Protein AF-A0A1G3P2W3-F1 (afdb_monomer_lite)

Sequence (75 aa):
MIYKGEFNKSIKQNFETFSPTDFIAALTAHIPERYQKYCNFYGYYSNKSRGLRAKAGVPVIEENLSIMPDPPREE

Radius of gyration: 19.09 Å; chains: 1; bounding box: 38×30×48 Å

Secondary structure (DSSP, 8-state):
-EEEEEEETTTTEEEEE--HHHHHHHHHHTSPPTTHHHIIIIIITSHHHHHHHHHTTPPP-GGGTTT-PPPPP--

Structure (mmCIF, N/CA/C/O backbone):
data_AF-A0A1G3P2W3-F1
#
_entry.id   AF-A0A1G3P2W3-F1
#
loop_
_atom_site.group_PDB
_atom_site.id
_atom_site.type_symbol
_atom_site.label_atom_id
_atom_site.label_alt_id
_atom_site.label_comp_id
_atom_site.label_asym_id
_atom_site.label_entity_id
_atom_site.label_seq_id
_atom_site.pdbx_PDB_ins_code
_atom_site.Cartn_x
_atom_site.Cartn_y
_atom_site.Cartn_z
_atom_site.occupancy
_atom_site.B_iso_or_equiv
_atom_site.auth_seq_id
_atom_site.auth_comp_id
_atom_site.auth_asym_id
_atom_site.auth_atom_id
_atom_site.pdbx_PDB_model_num
ATOM 1 N N . MET A 1 1 ? -11.658 -3.577 22.328 1.00 71.88 1 MET A N 1
ATOM 2 C CA . MET A 1 1 ? -11.263 -2.159 22.508 1.00 71.88 1 MET A CA 1
ATOM 3 C C . MET A 1 1 ? -12.227 -1.278 21.728 1.00 71.88 1 MET A C 1
ATOM 5 O O . MET A 1 1 ? -12.730 -1.735 20.709 1.00 71.88 1 MET A O 1
ATOM 9 N N . ILE A 1 2 ? -12.506 -0.062 22.207 1.00 81.62 2 ILE A N 1
ATOM 10 C CA .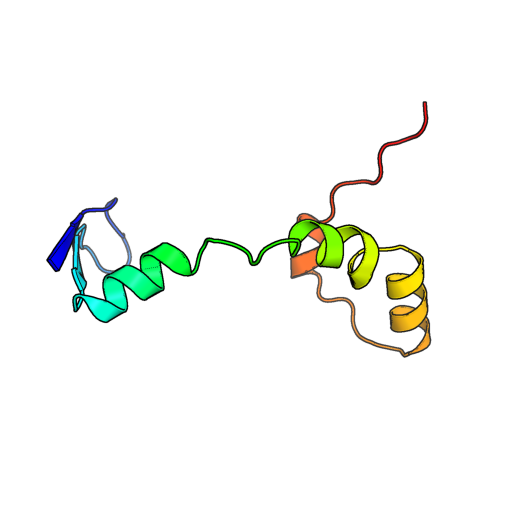 ILE A 1 2 ? -13.417 0.887 21.543 1.00 81.62 2 ILE A CA 1
ATOM 11 C C . ILE A 1 2 ? -12.572 1.880 20.738 1.00 81.62 2 ILE A C 1
ATOM 13 O O . ILE A 1 2 ? -11.792 2.627 21.326 1.00 81.62 2 ILE A O 1
ATOM 17 N N . TYR A 1 3 ? -12.724 1.888 19.414 1.00 79.88 3 TYR A N 1
ATOM 18 C CA . TYR A 1 3 ? -12.114 2.876 18.519 1.00 79.88 3 TYR A CA 1
ATOM 19 C C . TYR A 1 3 ? -13.154 3.942 18.159 1.00 79.88 3 TYR A C 1
ATOM 21 O O . TYR A 1 3 ? -14.291 3.592 17.855 1.00 79.88 3 TYR A O 1
ATOM 29 N N . LYS A 1 4 ? -12.789 5.230 18.206 1.00 79.88 4 LYS A N 1
ATOM 30 C CA . LYS A 1 4 ? -13.650 6.346 17.778 1.00 79.88 4 LYS A CA 1
ATOM 31 C C . LYS A 1 4 ? -13.080 6.983 16.513 1.00 79.88 4 LYS A C 1
ATOM 33 O O . LYS A 1 4 ? -11.920 7.383 16.510 1.00 79.88 4 LYS A O 1
ATOM 38 N N . GLY A 1 5 ? -13.909 7.102 15.484 1.00 79.19 5 GLY A N 1
ATOM 39 C CA . GLY A 1 5 ? -13.603 7.751 14.213 1.00 79.19 5 GLY A CA 1
ATOM 40 C C . GLY A 1 5 ? -14.659 8.790 13.838 1.00 79.19 5 GLY A C 1
ATOM 41 O O . GLY A 1 5 ? -15.515 9.162 14.646 1.00 79.19 5 GLY A O 1
ATOM 42 N N . GLU A 1 6 ? -14.593 9.276 12.601 1.00 80.81 6 GLU A N 1
ATOM 43 C CA . GLU A 1 6 ? -15.606 10.185 12.062 1.00 80.81 6 GLU A CA 1
ATOM 44 C C . GLU A 1 6 ? -16.963 9.488 11.880 1.00 80.81 6 GLU A C 1
ATOM 46 O O . GLU A 1 6 ? -17.050 8.262 11.785 1.00 80.81 6 GLU A O 1
ATOM 51 N N . PHE A 1 7 ? -18.041 10.279 11.839 1.00 81.62 7 PHE A N 1
ATOM 52 C CA . PHE A 1 7 ? -19.391 9.746 11.673 1.00 81.62 7 PHE A CA 1
ATOM 53 C C . PHE A 1 7 ? -19.546 9.082 10.308 1.00 81.62 7 PHE A C 1
ATOM 55 O O . PHE A 1 7 ? -19.601 9.746 9.269 1.00 81.62 7 PHE A O 1
ATOM 62 N N . ASN A 1 8 ? -19.675 7.757 10.315 1.00 77.69 8 ASN A N 1
ATOM 63 C CA . ASN A 1 8 ? -19.968 7.009 9.110 1.00 77.69 8 ASN A CA 1
ATOM 64 C C . ASN A 1 8 ? -21.467 7.127 8.801 1.00 77.69 8 ASN A C 1
ATOM 66 O O . ASN A 1 8 ? -22.305 6.574 9.515 1.00 77.69 8 ASN A O 1
ATOM 70 N N . LYS A 1 9 ? -21.816 7.824 7.712 1.00 80.06 9 LYS A N 1
ATOM 71 C CA . LYS A 1 9 ? -23.217 8.049 7.306 1.00 80.06 9 LYS A CA 1
ATOM 72 C C . LYS A 1 9 ? -23.985 6.760 6.994 1.00 80.06 9 LYS A C 1
ATOM 74 O O . LYS A 1 9 ? -25.197 6.733 7.199 1.00 80.06 9 LYS A O 1
ATOM 79 N N . SER A 1 10 ? -23.302 5.708 6.544 1.00 77.81 10 SER A N 1
ATOM 80 C CA . SER A 1 10 ? -23.921 4.430 6.173 1.00 77.81 10 SER A CA 1
ATOM 81 C C . SER A 1 10 ? -24.265 3.583 7.397 1.00 77.81 10 SER A C 1
ATOM 83 O O . SER A 1 10 ? -25.350 3.016 7.476 1.00 77.81 10 SER A O 1
ATOM 85 N N . ILE A 1 11 ? -23.359 3.537 8.376 1.00 80.19 11 ILE A N 1
ATOM 86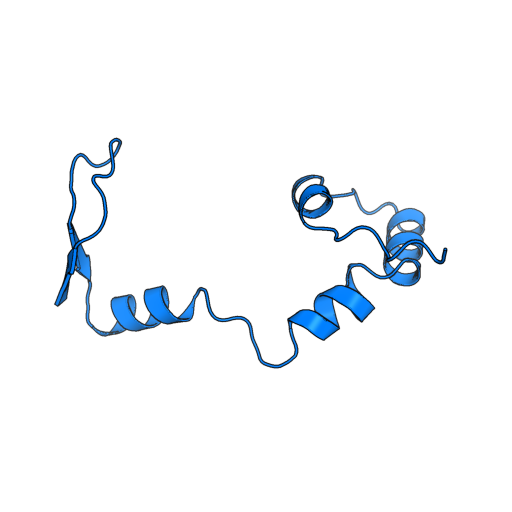 C CA . ILE A 1 11 ? -23.507 2.723 9.596 1.00 80.19 11 ILE A CA 1
ATOM 87 C C . ILE A 1 11 ? -24.185 3.534 10.724 1.00 80.19 11 ILE A C 1
ATOM 89 O O . ILE A 1 11 ? -24.678 2.969 11.697 1.00 80.19 11 ILE A O 1
ATOM 93 N N . LYS A 1 12 ? -24.275 4.866 10.565 1.00 82.25 12 LYS A N 1
ATOM 94 C CA . LYS A 1 12 ? -24.795 5.850 11.536 1.00 82.25 12 LYS A CA 1
ATOM 95 C C . LYS A 1 12 ? -24.115 5.771 12.907 1.00 82.25 12 LYS A C 1
ATOM 97 O O . LYS A 1 12 ? -24.744 6.023 13.933 1.00 82.25 12 LYS A O 1
ATOM 102 N N . GLN A 1 13 ? -22.840 5.396 12.925 1.00 77.38 13 GLN A N 1
ATOM 103 C CA . GLN A 1 13 ? -22.050 5.221 14.141 1.00 77.38 13 GLN A CA 1
ATOM 104 C C . GLN A 1 13 ? -20.657 5.837 13.963 1.00 77.38 13 GLN A C 1
ATOM 106 O O . GLN A 1 13 ? -20.131 5.896 12.850 1.00 77.38 13 GLN A O 1
ATOM 111 N N . ASN A 1 14 ? -20.076 6.289 15.081 1.00 76.06 14 ASN A N 1
ATOM 112 C CA . ASN A 1 14 ? -18.758 6.955 15.143 1.00 76.06 14 ASN A CA 1
ATOM 113 C C . ASN A 1 14 ? -17.710 6.081 15.817 1.00 76.06 14 ASN A C 1
ATOM 115 O O . ASN A 1 14 ? -16.600 6.530 16.090 1.00 76.06 14 ASN A O 1
ATOM 119 N N . PHE A 1 15 ? -18.091 4.882 16.229 1.00 81.69 15 PHE A N 1
ATOM 120 C CA . PHE A 1 15 ? -17.217 4.018 16.984 1.00 81.69 15 PHE A CA 1
ATOM 121 C C . PHE A 1 15 ? -17.467 2.579 16.596 1.00 81.69 15 PHE A C 1
ATOM 123 O O . PHE A 1 15 ? -18.590 2.192 16.283 1.00 81.69 15 PHE A O 1
ATOM 130 N N . GLU A 1 16 ? -16.398 1.804 16.640 1.00 82.94 16 GLU A N 1
ATOM 131 C CA . GLU A 1 16 ? -16.421 0.390 16.324 1.00 82.94 16 GLU A CA 1
ATOM 132 C C . GLU A 1 16 ? -15.706 -0.366 17.444 1.00 82.94 16 GLU A C 1
ATOM 134 O O . GLU A 1 16 ? -14.697 0.090 18.002 1.00 82.94 16 GLU A O 1
ATOM 139 N N . THR A 1 17 ? -16.293 -1.494 17.843 1.00 86.00 17 THR A N 1
ATOM 140 C CA . THR A 1 17 ? -15.728 -2.357 18.881 1.00 86.00 17 THR A CA 1
ATOM 141 C C . THR A 1 17 ? -14.958 -3.4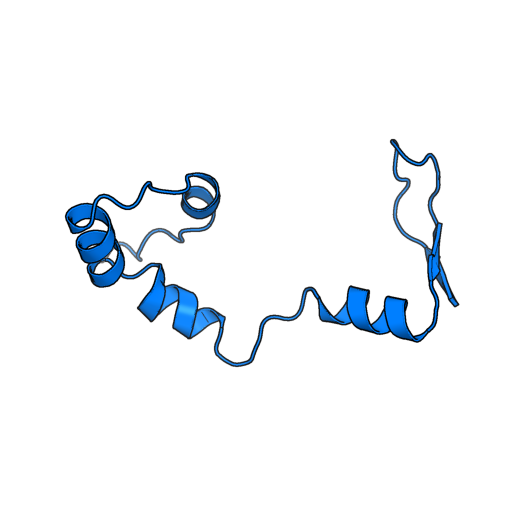74 18.203 1.00 86.00 17 THR A C 1
ATOM 143 O O . THR A 1 17 ? -15.556 -4.356 17.600 1.00 86.00 17 THR A O 1
ATOM 146 N N . PHE A 1 18 ? -13.636 -3.457 18.351 1.00 85.81 18 PHE A N 1
ATOM 147 C CA . PHE A 1 18 ? -12.757 -4.489 17.805 1.00 85.81 18 PHE A CA 1
ATOM 148 C C . PHE A 1 18 ? -12.297 -5.460 18.891 1.00 85.81 18 PHE A C 1
ATOM 150 O O . PHE A 1 18 ? -12.067 -5.062 20.047 1.00 85.81 18 PHE A O 1
ATOM 157 N N . SER A 1 19 ? -12.081 -6.722 18.514 1.00 93.88 19 SER A N 1
ATOM 158 C CA . SER A 1 19 ? -11.232 -7.609 19.308 1.00 93.88 19 SER A CA 1
ATOM 159 C C . SER A 1 19 ? -9.785 -7.076 19.299 1.00 93.88 19 SER A C 1
ATOM 161 O O . SER A 1 19 ? -9.407 -6.344 18.378 1.00 93.88 19 SER A O 1
ATOM 163 N N . PRO A 1 20 ? -8.953 -7.373 20.315 1.00 90.94 20 PRO A N 1
ATOM 164 C CA . PRO A 1 20 ? -7.574 -6.881 20.346 1.00 90.94 20 PRO A CA 1
ATOM 165 C C . PRO A 1 20 ? -6.757 -7.251 19.098 1.00 90.94 20 PRO A C 1
ATOM 167 O O . PRO A 1 20 ? -6.007 -6.419 18.596 1.00 90.94 20 PRO A O 1
ATOM 170 N N . THR A 1 21 ? -6.932 -8.467 18.577 1.00 93.31 21 THR A N 1
ATOM 171 C CA . THR A 1 21 ? -6.211 -8.956 17.394 1.00 93.31 21 THR A CA 1
ATOM 172 C C . THR A 1 21 ? -6.666 -8.249 16.122 1.00 93.31 21 THR A C 1
ATOM 174 O O . THR A 1 21 ? -5.829 -7.797 15.341 1.00 93.31 21 THR A O 1
ATOM 177 N N . ASP A 1 22 ? -7.979 -8.085 15.945 1.00 90.56 22 ASP A N 1
ATOM 178 C CA . ASP A 1 22 ? -8.537 -7.438 14.751 1.00 90.56 22 ASP A CA 1
ATOM 179 C C . ASP A 1 22 ? -8.157 -5.961 14.689 1.00 90.56 22 ASP A C 1
ATOM 181 O O . ASP A 1 22 ? -7.875 -5.434 13.616 1.00 90.56 22 ASP A O 1
ATOM 185 N N . PHE A 1 23 ? -8.074 -5.300 15.847 1.00 89.00 23 PHE A N 1
ATOM 186 C CA . PHE A 1 23 ? -7.609 -3.921 15.921 1.00 89.00 23 PHE A CA 1
ATOM 187 C C . PHE A 1 23 ? -6.173 -3.775 15.409 1.00 89.00 23 PHE A C 1
ATOM 189 O O . PHE A 1 23 ? -5.890 -2.879 14.617 1.00 89.00 23 PHE A O 1
ATOM 196 N N . ILE A 1 24 ? -5.267 -4.661 15.839 1.00 91.81 24 ILE A N 1
ATOM 197 C CA . ILE A 1 24 ? -3.871 -4.634 15.385 1.00 91.81 24 ILE A CA 1
ATOM 198 C C . ILE A 1 24 ? -3.807 -4.901 13.882 1.00 91.81 24 ILE A C 1
ATOM 200 O O . ILE A 1 24 ? -3.102 -4.181 13.183 1.00 91.81 24 ILE A O 1
ATOM 204 N N . ALA A 1 25 ? -4.564 -5.880 13.380 1.00 91.38 25 ALA A N 1
ATOM 205 C CA . ALA A 1 25 ? -4.605 -6.200 11.956 1.00 91.38 25 ALA A CA 1
ATOM 206 C C . ALA A 1 25 ? -5.119 -5.023 11.110 1.00 91.38 25 ALA A C 1
ATOM 208 O O . ALA A 1 25 ? -4.504 -4.670 10.107 1.00 91.38 25 ALA A O 1
ATOM 209 N N . ALA A 1 26 ? -6.202 -4.368 11.537 1.00 88.25 26 ALA A N 1
ATOM 210 C CA . ALA A 1 26 ? -6.734 -3.188 10.861 1.00 88.25 26 ALA A CA 1
ATOM 211 C C . ALA A 1 26 ? -5.737 -2.018 10.884 1.00 88.25 26 ALA A C 1
ATOM 213 O O . ALA A 1 26 ? -5.561 -1.327 9.881 1.00 88.25 26 ALA A O 1
ATOM 214 N N . LEU A 1 27 ? -5.038 -1.826 12.008 1.00 89.06 27 LEU A N 1
ATOM 215 C CA . LEU A 1 27 ? -4.028 -0.781 12.156 1.00 89.06 27 LEU A CA 1
ATOM 216 C C . LEU A 1 27 ? -2.810 -1.029 11.255 1.00 89.06 27 LEU A C 1
ATOM 218 O O . LEU A 1 27 ? -2.267 -0.094 10.671 1.00 89.06 27 LEU A O 1
ATOM 222 N N . THR A 1 28 ? -2.363 -2.276 11.118 1.00 92.12 28 THR A N 1
ATOM 223 C CA . THR A 1 28 ? -1.185 -2.608 10.307 1.00 92.12 28 THR A CA 1
ATOM 224 C C . THR A 1 28 ? -1.500 -2.792 8.826 1.00 92.12 28 THR A C 1
ATOM 226 O O . THR A 1 28 ? -0.584 -2.653 8.023 1.00 92.12 28 THR A O 1
ATOM 229 N N . ALA A 1 29 ? -2.762 -3.002 8.437 1.00 88.56 29 ALA A N 1
ATOM 230 C CA . ALA A 1 29 ? -3.171 -3.207 7.042 1.00 88.56 29 ALA A CA 1
ATOM 231 C C . ALA A 1 29 ? -2.758 -2.066 6.095 1.00 88.56 29 ALA A C 1
ATOM 233 O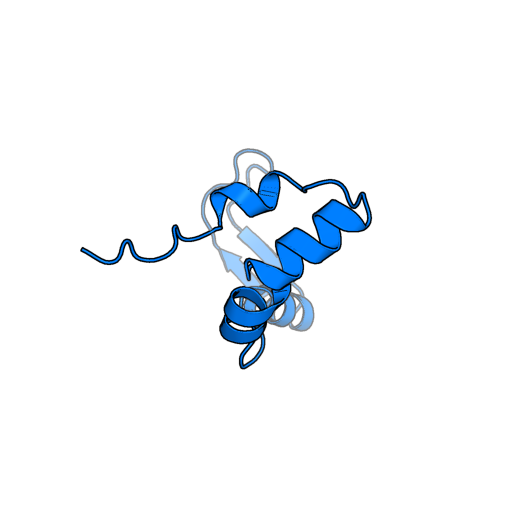 O . ALA A 1 29 ? -2.472 -2.304 4.924 1.00 88.56 29 ALA A O 1
ATOM 234 N N . HIS A 1 30 ? -2.700 -0.827 6.594 1.00 85.06 30 HIS A N 1
ATOM 235 C CA . HIS A 1 30 ? -2.260 0.320 5.795 1.00 85.06 30 HIS A CA 1
ATOM 236 C C . HIS A 1 30 ? -0.730 0.416 5.631 1.00 85.06 30 HIS A C 1
ATOM 238 O O . HIS A 1 30 ? -0.258 1.189 4.796 1.00 85.06 30 HIS A O 1
ATOM 244 N N . ILE A 1 31 ? 0.054 -0.321 6.432 1.00 89.00 31 ILE A N 1
ATOM 245 C CA . ILE A 1 31 ? 1.517 -0.246 6.419 1.00 89.00 31 ILE A CA 1
ATOM 246 C C . ILE A 1 31 ? 2.018 -1.132 5.277 1.00 89.00 31 ILE A C 1
ATOM 248 O O . ILE A 1 31 ? 1.882 -2.353 5.348 1.00 89.00 31 ILE A O 1
ATOM 252 N N . PRO A 1 32 ? 2.627 -0.557 4.229 1.00 87.06 32 PRO A N 1
ATOM 253 C CA . PRO A 1 32 ? 3.190 -1.357 3.156 1.00 87.06 32 PRO A CA 1
ATOM 254 C C . PRO A 1 32 ? 4.414 -2.139 3.644 1.00 87.06 32 PRO A C 1
ATOM 256 O O . PRO A 1 32 ? 5.156 -1.684 4.520 1.00 87.06 32 PRO A O 1
ATOM 259 N N . GLU A 1 33 ? 4.678 -3.286 3.018 1.00 87.88 33 GLU A N 1
ATOM 260 C CA . GLU A 1 33 ? 5.885 -4.065 3.289 1.00 87.88 33 GLU A CA 1
ATOM 261 C C . GLU A 1 33 ? 7.168 -3.273 2.999 1.00 87.88 33 GLU A C 1
ATOM 263 O O . GLU A 1 33 ? 7.210 -2.320 2.203 1.00 87.88 33 GLU A O 1
ATOM 268 N N . ARG A 1 34 ? 8.263 -3.693 3.642 1.00 88.94 34 ARG A N 1
ATOM 269 C CA . ARG A 1 34 ? 9.577 -3.095 3.412 1.00 88.94 34 ARG A CA 1
ATOM 270 C C . ARG A 1 34 ? 9.935 -3.240 1.930 1.00 88.94 34 ARG A C 1
ATOM 272 O O . ARG A 1 34 ? 9.912 -4.335 1.388 1.00 88.94 34 ARG A O 1
ATOM 279 N N . TYR A 1 35 ? 10.286 -2.122 1.298 1.00 88.31 35 TYR A N 1
ATOM 280 C CA . TYR A 1 35 ? 10.596 -2.011 -0.135 1.00 88.31 35 TYR A CA 1
ATOM 281 C C . TYR A 1 35 ? 9.423 -2.179 -1.113 1.00 88.31 35 TYR A C 1
ATOM 283 O O . TYR A 1 35 ? 9.644 -2.026 -2.314 1.00 88.31 35 TYR A O 1
ATOM 291 N N . GLN A 1 36 ? 8.178 -2.344 -0.650 1.00 87.62 36 GLN A N 1
ATOM 292 C CA . GLN A 1 36 ? 7.011 -2.471 -1.536 1.00 87.62 36 GLN A CA 1
ATOM 293 C C . GLN A 1 36 ? 6.885 -1.294 -2.514 1.00 87.62 36 GLN A C 1
ATOM 295 O O . GLN A 1 36 ? 6.558 -1.472 -3.684 1.00 87.62 36 GLN A O 1
ATOM 300 N N . LYS A 1 37 ? 7.240 -0.080 -2.069 1.00 83.81 37 LYS A N 1
ATOM 301 C CA . LYS A 1 37 ? 7.299 1.115 -2.928 1.00 83.81 37 LYS A CA 1
ATOM 302 C C . LYS A 1 37 ? 8.244 0.932 -4.124 1.00 83.81 37 LYS A C 1
ATOM 304 O O . LYS A 1 37 ? 7.882 1.279 -5.244 1.00 83.81 37 LYS A O 1
ATOM 309 N N . TYR A 1 38 ? 9.424 0.356 -3.898 1.00 87.19 38 TYR A N 1
ATOM 310 C CA . TYR A 1 38 ? 10.418 0.108 -4.944 1.00 87.19 38 TYR A CA 1
ATOM 311 C C . TYR A 1 38 ? 9.992 -1.025 -5.879 1.00 87.19 38 TYR A C 1
ATOM 313 O O . TYR A 1 38 ? 10.104 -0.876 -7.094 1.00 87.19 38 TYR A O 1
ATOM 321 N N . CYS A 1 39 ? 9.450 -2.119 -5.335 1.00 87.69 39 CYS A N 1
ATOM 322 C CA . CYS A 1 39 ? 8.899 -3.226 -6.122 1.00 87.69 39 CYS A CA 1
ATOM 323 C C . CYS A 1 39 ? 7.756 -2.760 -7.034 1.00 87.69 39 CYS A C 1
ATOM 325 O O . CYS A 1 39 ? 7.692 -3.144 -8.202 1.00 87.69 39 CYS A O 1
ATOM 327 N N . ASN A 1 40 ? 6.893 -1.873 -6.538 1.00 84.94 40 ASN A N 1
ATOM 328 C CA . ASN A 1 40 ? 5.818 -1.293 -7.333 1.00 84.94 40 ASN A CA 1
ATOM 329 C C . ASN A 1 40 ? 6.369 -0.379 -8.434 1.00 84.94 40 ASN A C 1
ATOM 331 O O . ASN A 1 40 ? 6.034 -0.571 -9.600 1.00 84.94 40 ASN A O 1
ATOM 335 N N . PHE A 1 41 ? 7.235 0.579 -8.086 1.00 84.19 41 PHE A N 1
ATOM 336 C CA . PHE A 1 41 ? 7.737 1.583 -9.028 1.00 84.19 41 PHE A CA 1
ATOM 337 C C . PHE A 1 41 ? 8.652 0.979 -10.105 1.00 84.19 41 PHE A C 1
ATOM 339 O O . PHE A 1 41 ? 8.375 1.090 -11.298 1.00 84.19 41 PHE A O 1
ATOM 346 N N . TYR A 1 42 ? 9.712 0.279 -9.696 1.00 85.81 42 TYR A N 1
ATOM 347 C CA . TYR A 1 42 ? 10.698 -0.293 -10.618 1.00 85.81 42 TYR A CA 1
ATOM 348 C C . TYR A 1 42 ? 10.288 -1.661 -11.177 1.00 85.81 42 TYR A C 1
ATOM 350 O O . TYR A 1 42 ? 10.824 -2.097 -12.194 1.00 85.81 42 TYR A O 1
ATOM 358 N N . GLY A 1 43 ? 9.326 -2.337 -10.549 1.00 87.56 43 GLY A N 1
ATOM 359 C CA . GLY A 1 43 ? 8.758 -3.587 -11.040 1.00 87.56 43 GLY A CA 1
ATOM 360 C C . GLY A 1 43 ? 7.473 -3.339 -11.815 1.00 87.56 43 GLY A C 1
ATOM 361 O O . GLY A 1 43 ? 7.501 -3.202 -13.043 1.00 87.56 43 GLY A O 1
ATOM 362 N N . TYR A 1 44 ? 6.343 -3.313 -11.107 1.00 84.12 44 TYR A N 1
ATOM 363 C CA . TYR A 1 44 ? 5.009 -3.365 -11.712 1.00 84.12 44 TYR A CA 1
ATOM 364 C C . TYR A 1 44 ? 4.714 -2.177 -12.639 1.00 84.12 44 TYR A C 1
ATOM 366 O O . TYR A 1 44 ? 4.217 -2.399 -13.748 1.00 84.12 44 TYR A O 1
ATOM 374 N N . TYR A 1 45 ? 5.065 -0.954 -12.240 1.00 84.19 45 TYR A N 1
ATOM 375 C CA . TYR A 1 45 ? 4.788 0.275 -12.991 1.00 84.19 45 TYR A CA 1
ATOM 376 C C . TYR A 1 45 ? 5.844 0.637 -14.039 1.00 84.19 45 TYR A C 1
ATOM 378 O O . TYR A 1 45 ? 5.598 1.520 -14.859 1.00 84.19 45 TYR A O 1
ATOM 386 N N . SER A 1 46 ? 6.975 -0.071 -14.088 1.00 85.31 46 SER A N 1
ATOM 387 C CA . SER A 1 46 ? 8.007 0.201 -15.091 1.00 85.31 46 SER A CA 1
ATOM 388 C C . SER A 1 46 ? 7.481 0.052 -16.526 1.00 85.31 46 SER A C 1
ATOM 390 O O . SER A 1 46 ? 6.683 -0.839 -16.842 1.00 85.31 46 SER A O 1
ATOM 392 N N . ASN A 1 47 ? 7.993 0.890 -17.432 1.00 85.06 47 ASN A N 1
ATOM 393 C CA . ASN A 1 47 ? 7.647 0.850 -18.858 1.00 85.06 47 ASN A CA 1
ATOM 394 C C . ASN A 1 47 ? 7.889 -0.536 -19.475 1.00 85.06 47 ASN A C 1
ATOM 396 O O . ASN A 1 47 ? 7.094 -1.005 -20.290 1.00 85.06 47 ASN A O 1
ATOM 400 N N . LYS A 1 48 ? 8.943 -1.235 -19.029 1.00 87.69 48 LYS A N 1
ATOM 401 C CA . LYS A 1 48 ? 9.253 -2.604 -19.459 1.00 87.69 48 LYS A CA 1
ATOM 402 C C . LYS A 1 48 ? 8.148 -3.586 -19.068 1.00 87.69 48 LYS A C 1
ATOM 404 O O . LYS A 1 48 ? 7.630 -4.287 -19.936 1.00 87.69 48 LYS A O 1
ATOM 409 N N . SER A 1 49 ? 7.765 -3.629 -17.791 1.00 86.50 49 SER A N 1
ATOM 410 C CA . SER A 1 49 ? 6.711 -4.532 -17.309 1.00 86.50 49 SER A CA 1
ATOM 411 C C . SER A 1 49 ? 5.365 -4.236 -17.965 1.00 86.50 49 SER A C 1
ATOM 413 O O . SER A 1 49 ? 4.634 -5.161 -18.320 1.00 86.50 49 SER A O 1
ATOM 415 N N . ARG A 1 50 ? 5.058 -2.954 -18.199 1.00 84.31 50 ARG A N 1
ATOM 416 C CA . ARG A 1 50 ? 3.868 -2.528 -18.948 1.00 84.31 50 ARG A CA 1
ATOM 417 C C . ARG A 1 50 ? 3.883 -3.048 -20.384 1.00 84.31 50 ARG A C 1
ATOM 419 O O . ARG A 1 50 ? 2.905 -3.653 -20.811 1.00 84.31 50 ARG A O 1
ATOM 426 N N . GLY A 1 51 ? 4.994 -2.876 -21.102 1.00 87.69 51 GLY A N 1
ATOM 427 C CA . GLY A 1 51 ? 5.139 -3.361 -22.475 1.00 87.69 51 GLY A CA 1
ATOM 428 C C . GLY A 1 51 ? 5.019 -4.883 -22.589 1.00 87.69 51 GLY A C 1
ATOM 429 O O . GLY A 1 51 ? 4.408 -5.381 -23.531 1.00 87.69 51 GLY A O 1
ATOM 430 N N . LEU A 1 52 ? 5.544 -5.630 -21.612 1.00 91.12 52 LEU A N 1
ATOM 431 C CA . LEU A 1 52 ? 5.392 -7.088 -21.557 1.00 91.12 52 LEU A CA 1
ATOM 432 C C . LEU A 1 52 ? 3.933 -7.509 -21.341 1.00 91.12 52 LEU A C 1
ATOM 434 O O . LEU A 1 52 ? 3.448 -8.384 -22.053 1.00 91.12 52 LEU A O 1
ATOM 438 N N . ARG A 1 53 ? 3.215 -6.860 -20.416 1.00 89.81 53 ARG A N 1
ATOM 439 C CA . ARG A 1 53 ? 1.785 -7.128 -20.182 1.00 89.81 53 ARG A CA 1
ATOM 440 C C . ARG A 1 53 ? 0.920 -6.783 -21.392 1.00 89.81 53 ARG A C 1
ATOM 442 O O . ARG A 1 53 ? 0.045 -7.568 -21.740 1.00 89.81 53 ARG A O 1
ATOM 449 N N . ALA A 1 54 ? 1.215 -5.667 -22.059 1.00 87.19 54 ALA A N 1
ATOM 450 C CA . ALA A 1 54 ? 0.531 -5.271 -23.287 1.00 87.19 54 ALA A CA 1
ATOM 451 C C . ALA A 1 54 ? 0.718 -6.314 -24.402 1.00 87.19 54 ALA A C 1
ATOM 453 O O . ALA A 1 54 ? -0.252 -6.709 -25.040 1.00 87.19 54 ALA A O 1
ATOM 454 N N . LYS A 1 55 ? 1.943 -6.831 -24.589 1.00 92.88 55 LYS A N 1
ATOM 455 C CA . LYS A 1 55 ? 2.221 -7.918 -25.547 1.00 92.88 55 LYS A CA 1
ATOM 456 C C . LYS A 1 55 ? 1.520 -9.228 -25.187 1.00 92.88 55 LYS A C 1
ATOM 458 O O . LYS A 1 55 ? 1.125 -9.965 -26.080 1.00 92.88 55 LYS A O 1
ATOM 463 N N . ALA A 1 56 ? 1.376 -9.513 -23.896 1.00 92.06 56 ALA A N 1
ATOM 464 C CA . ALA A 1 56 ? 0.683 -10.695 -23.396 1.00 92.06 56 ALA A CA 1
ATOM 465 C C . ALA A 1 56 ? -0.855 -10.561 -23.404 1.00 92.06 56 ALA A C 1
ATOM 467 O O . ALA A 1 56 ? -1.537 -11.497 -22.998 1.00 92.06 56 ALA A O 1
ATOM 468 N N . GLY A 1 57 ? -1.408 -9.418 -23.835 1.00 88.81 57 GLY A N 1
ATOM 469 C CA . GLY A 1 57 ? -2.855 -9.188 -23.881 1.00 88.81 57 GLY A CA 1
ATOM 470 C C . GLY A 1 57 ? -3.517 -9.066 -22.505 1.00 88.81 57 GLY A C 1
ATOM 471 O O . GLY A 1 57 ? -4.723 -9.264 -22.389 1.00 88.81 57 GLY A O 1
ATOM 472 N N . VAL A 1 58 ? -2.750 -8.761 -21.452 1.00 82.69 58 VAL A N 1
ATOM 473 C CA . VAL A 1 58 ? -3.298 -8.594 -20.098 1.00 82.69 58 VAL A CA 1
ATOM 474 C C . VAL A 1 58 ? -4.075 -7.272 -20.036 1.00 82.69 58 VAL A C 1
ATOM 476 O O . VAL A 1 58 ? -3.491 -6.230 -20.355 1.00 82.69 58 VAL A O 1
ATOM 479 N N . PRO A 1 59 ? -5.356 -7.277 -19.616 1.00 71.56 59 PRO A N 1
ATOM 480 C CA . PRO A 1 59 ? -6.156 -6.061 -19.542 1.00 71.56 59 PRO A CA 1
ATOM 481 C C . PRO A 1 59 ? -5.549 -5.069 -18.545 1.00 71.56 59 PRO A C 1
ATOM 483 O O . PRO A 1 59 ? -5.099 -5.438 -17.457 1.00 71.56 59 PRO A O 1
ATOM 486 N N . VAL A 1 60 ? -5.522 -3.793 -18.930 1.00 65.69 60 VAL A N 1
ATOM 487 C CA . VAL A 1 60 ? -5.076 -2.710 -18.051 1.00 65.69 60 VAL A CA 1
ATOM 488 C C . VAL A 1 60 ? -6.181 -2.446 -17.034 1.00 65.69 60 VAL A C 1
ATOM 490 O O . VAL A 1 60 ? -7.292 -2.087 -17.403 1.00 65.69 60 VAL A O 1
ATOM 493 N N . ILE A 1 61 ? -5.874 -2.627 -15.752 1.00 64.94 61 ILE A N 1
ATOM 494 C CA . ILE A 1 61 ? -6.786 -2.280 -14.660 1.00 64.94 61 ILE A CA 1
ATOM 495 C C . ILE A 1 61 ? -6.679 -0.764 -14.446 1.00 64.94 61 ILE A C 1
ATOM 497 O O . ILE A 1 61 ? -5.662 -0.282 -13.942 1.00 64.94 61 ILE A O 1
ATOM 501 N N . GLU A 1 62 ? -7.701 -0.020 -14.873 1.00 55.34 62 GLU A N 1
ATOM 502 C CA . GLU A 1 62 ? -7.740 1.455 -14.868 1.00 55.34 62 GLU A CA 1
ATOM 503 C C . GLU A 1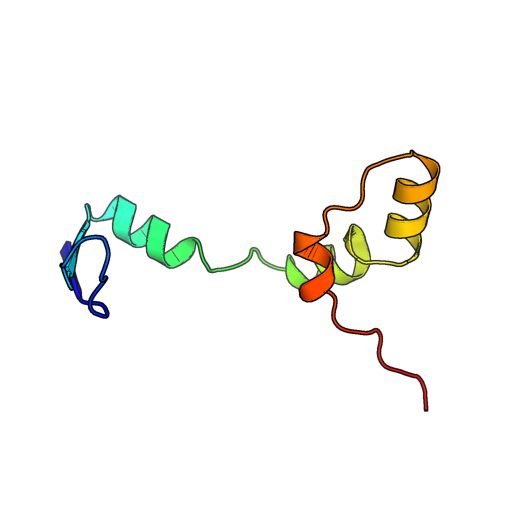 62 ? -7.618 2.066 -13.462 1.00 55.34 62 GLU A C 1
ATOM 505 O O . GLU A 1 62 ? -7.067 3.154 -13.307 1.00 55.34 62 GLU A O 1
ATOM 510 N N . GLU A 1 63 ? -8.025 1.331 -12.424 1.00 54.12 63 GLU A N 1
ATOM 511 C CA . GLU A 1 63 ? -7.918 1.728 -11.010 1.00 54.12 63 GLU A CA 1
ATOM 512 C C . GLU A 1 63 ? -6.467 2.042 -10.585 1.00 54.12 63 GLU A C 1
ATOM 514 O O . GLU A 1 63 ? -6.219 2.916 -9.758 1.00 54.12 63 GLU A O 1
ATOM 519 N N . ASN A 1 64 ? -5.482 1.407 -11.231 1.00 52.59 64 ASN A N 1
ATOM 520 C CA . ASN A 1 64 ? -4.060 1.642 -10.975 1.00 52.59 64 ASN A CA 1
ATOM 521 C C . ASN A 1 64 ? -3.465 2.795 -11.799 1.00 52.59 64 ASN A C 1
ATOM 523 O O . ASN A 1 64 ? -2.320 3.175 -11.560 1.00 52.59 64 ASN A O 1
ATOM 527 N N . LEU A 1 65 ? -4.199 3.342 -12.775 1.00 51.25 65 LEU A N 1
ATOM 528 C CA . LEU A 1 65 ? -3.715 4.400 -13.666 1.00 51.25 65 LEU A CA 1
ATOM 529 C C . LEU A 1 65 ? -3.682 5.761 -12.953 1.00 51.25 65 LEU A C 1
ATOM 531 O O . LEU A 1 65 ? -2.755 6.532 -13.166 1.00 51.25 65 LEU A O 1
ATOM 535 N N . SER A 1 66 ? -4.632 6.013 -12.042 1.00 51.03 66 SER A N 1
ATOM 536 C CA . SER A 1 66 ? -4.687 7.239 -11.223 1.00 51.03 66 SER A CA 1
ATOM 537 C C . SER A 1 66 ? -3.575 7.330 -10.171 1.00 51.03 66 SER A C 1
ATOM 539 O O . SER A 1 66 ? -3.316 8.414 -9.655 1.00 51.03 66 SER A O 1
ATOM 541 N N . ILE A 1 67 ? -2.955 6.202 -9.810 1.00 54.03 67 ILE A N 1
ATOM 542 C CA . ILE A 1 67 ? -1.902 6.123 -8.784 1.00 54.03 67 ILE A CA 1
ATOM 543 C C . ILE A 1 67 ? -0.513 6.125 -9.441 1.00 54.03 67 ILE A C 1
ATOM 545 O O . ILE A 1 67 ? 0.496 6.178 -8.742 1.00 54.03 67 ILE A O 1
ATOM 549 N N . MET A 1 68 ? -0.431 6.081 -10.777 1.00 59.41 68 MET A N 1
ATOM 550 C CA . MET A 1 68 ? 0.842 6.213 -11.476 1.00 59.41 68 MET A CA 1
ATOM 551 C C . MET A 1 68 ? 1.360 7.640 -11.273 1.00 59.41 68 MET A C 1
ATOM 553 O O . MET A 1 68 ? 0.750 8.570 -11.797 1.00 59.41 68 MET A O 1
ATOM 557 N N . PRO A 1 69 ? 2.464 7.851 -10.532 1.00 60.12 69 PRO A N 1
ATOM 558 C CA . PRO A 1 69 ? 3.138 9.131 -10.614 1.00 60.12 69 PRO A CA 1
ATOM 559 C C . PRO A 1 69 ? 3.613 9.286 -12.058 1.00 60.12 69 PRO A C 1
ATOM 561 O O . PRO A 1 69 ? 4.234 8.364 -12.604 1.00 60.12 69 PRO A O 1
ATOM 564 N N . ASP A 1 70 ? 3.306 10.426 -12.676 1.00 61.41 70 ASP A N 1
ATOM 565 C CA . ASP A 1 70 ? 3.901 10.755 -13.963 1.00 61.41 70 ASP A CA 1
ATOM 566 C C . ASP A 1 70 ? 5.424 10.634 -13.814 1.00 61.41 70 ASP A C 1
ATOM 568 O O . ASP A 1 70 ? 5.985 11.131 -12.825 1.00 61.41 70 ASP A O 1
ATOM 572 N N . PRO A 1 71 ? 6.109 9.923 -14.731 1.00 59.06 71 PRO A N 1
ATOM 573 C CA . PRO A 1 71 ? 7.560 9.895 -14.706 1.00 59.06 71 PRO A CA 1
ATOM 574 C C . PRO A 1 71 ? 8.053 11.350 -14.721 1.00 59.06 71 PRO A C 1
ATOM 576 O O . PRO A 1 71 ? 7.479 12.154 -15.464 1.00 5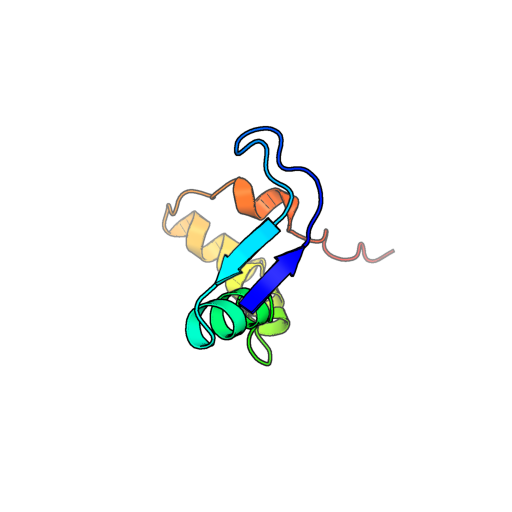9.06 71 PRO A O 1
ATOM 579 N N . PRO A 1 72 ? 9.067 11.711 -13.911 1.00 63.50 72 PRO A N 1
ATOM 580 C CA . PRO A 1 72 ? 9.606 13.065 -13.919 1.00 63.50 72 PRO A CA 1
ATOM 581 C C . PRO A 1 72 ? 9.921 13.449 -15.366 1.00 63.50 72 PRO A C 1
ATOM 583 O O . PRO A 1 72 ? 10.678 12.734 -16.026 1.00 63.50 72 PRO A O 1
ATOM 586 N N . ARG A 1 73 ? 9.293 14.513 -15.892 1.00 65.19 73 ARG A N 1
ATOM 587 C CA . ARG A 1 73 ? 9.717 15.069 -17.182 1.00 65.19 73 ARG A CA 1
ATOM 588 C C . ARG A 1 73 ? 11.154 15.520 -16.987 1.00 65.19 73 ARG A C 1
ATOM 590 O O . ARG A 1 73 ? 11.412 16.359 -16.131 1.00 65.19 73 ARG A O 1
ATOM 597 N N . GLU A 1 74 ? 12.063 14.925 -17.743 1.00 67.94 74 GLU A N 1
ATOM 598 C CA . GLU A 1 74 ? 13.376 15.514 -17.964 1.00 67.94 74 GLU A CA 1
ATOM 599 C C . GLU A 1 74 ? 13.115 16.879 -18.628 1.00 67.94 74 GLU A C 1
ATOM 601 O O . GLU A 1 74 ? 12.499 16.927 -19.697 1.00 67.94 74 GLU A O 1
ATOM 606 N N . GLU A 1 75 ? 13.426 17.967 -17.914 1.00 53.38 75 GLU A N 1
ATOM 607 C CA . GLU A 1 75 ? 13.406 19.344 -18.437 1.00 53.38 75 GLU A CA 1
ATOM 608 C C . GLU A 1 75 ? 14.490 19.547 -19.501 1.00 53.38 75 GLU A C 1
ATOM 610 O O . GLU A 1 75 ? 15.611 19.013 -19.317 1.00 53.38 75 GLU A O 1
#

Foldseek 3Di:
DKDAADQDPVVRDRIDDDDPVVVVVVVCVPPDDDCPVVCCVVPCVDPVNVVVCVVVVNDDDVVCVVVDDDDPPPD

pLDDT: mean 79.69, std 12.08, range [51.03, 93.88]